Protein AF-A0A967N8N9-F1 (afdb_monomer_lite)

Structure (mmCIF, N/CA/C/O backbone):
data_AF-A0A967N8N9-F1
#
_entry.id   AF-A0A967N8N9-F1
#
loop_
_atom_site.group_PDB
_atom_site.id
_atom_site.type_symbol
_atom_site.label_atom_id
_atom_site.label_alt_id
_atom_site.label_comp_id
_atom_site.label_asym_id
_atom_site.label_entity_id
_atom_site.label_seq_id
_atom_site.pdbx_PDB_ins_code
_atom_site.Cartn_x
_atom_site.Cartn_y
_atom_site.Cartn_z
_atom_site.occupancy
_atom_site.B_iso_or_equiv
_atom_site.auth_seq_id
_atom_site.auth_comp_id
_atom_site.auth_asym_id
_atom_site.auth_atom_id
_atom_site.pdbx_PDB_model_num
ATOM 1 N N . MET A 1 1 ? -15.477 0.171 -4.257 1.00 80.44 1 MET A N 1
ATOM 2 C CA . MET A 1 1 ? -14.336 0.727 -3.498 1.00 80.44 1 MET A CA 1
ATOM 3 C C . MET A 1 1 ? -13.148 0.800 -4.436 1.00 80.44 1 MET A C 1
ATOM 5 O O . MET A 1 1 ? -12.942 -0.162 -5.164 1.00 80.44 1 MET A O 1
ATOM 9 N N . ARG A 1 2 ? -12.435 1.927 -4.494 1.00 89.94 2 ARG A N 1
ATOM 10 C CA . ARG A 1 2 ? -11.279 2.104 -5.388 1.00 89.94 2 ARG A CA 1
ATOM 11 C C . ARG A 1 2 ? -10.042 2.438 -4.560 1.00 89.94 2 ARG A C 1
ATOM 13 O O . ARG A 1 2 ? -10.151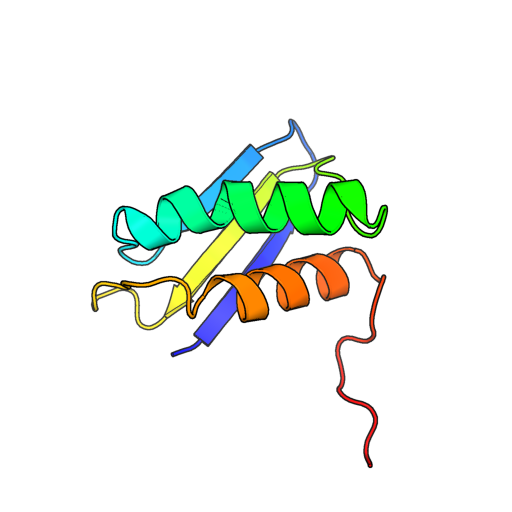 3.164 -3.574 1.00 89.94 2 ARG A O 1
ATOM 20 N N . VAL A 1 3 ? -8.907 1.878 -4.964 1.00 93.69 3 VAL A N 1
ATOM 21 C CA . VAL A 1 3 ? -7.590 2.130 -4.378 1.00 93.69 3 VAL A CA 1
ATOM 22 C C . VAL A 1 3 ? -6.729 2.756 -5.460 1.00 93.69 3 VAL A C 1
ATOM 24 O O . VAL A 1 3 ? -6.597 2.195 -6.544 1.00 93.69 3 VAL A O 1
ATOM 27 N N . GLU A 1 4 ? -6.170 3.920 -5.168 1.00 94.94 4 GLU A N 1
ATOM 28 C CA . GLU A 1 4 ? -5.236 4.613 -6.049 1.00 94.94 4 GLU A CA 1
ATOM 29 C C . GLU A 1 4 ? -3.909 4.749 -5.316 1.00 94.94 4 GLU A C 1
ATOM 31 O O . GLU A 1 4 ? -3.868 5.197 -4.169 1.00 94.94 4 GLU A O 1
ATOM 36 N N . VAL A 1 5 ? -2.828 4.337 -5.969 1.00 95.75 5 VAL A N 1
ATOM 37 C CA . VAL A 1 5 ? -1.475 4.411 -5.422 1.00 95.75 5 VAL A CA 1
ATOM 38 C C . VAL A 1 5 ? -0.680 5.389 -6.268 1.00 95.75 5 VAL A C 1
ATOM 40 O O . VAL A 1 5 ? -0.694 5.316 -7.494 1.00 95.75 5 VAL A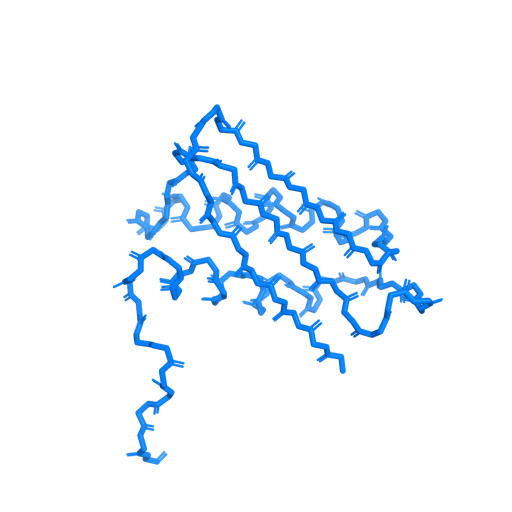 O 1
ATOM 43 N N . ASN A 1 6 ? -0.012 6.323 -5.602 1.00 95.44 6 ASN A N 1
ATOM 44 C CA . ASN A 1 6 ? 0.866 7.296 -6.229 1.00 95.44 6 ASN A CA 1
ATOM 45 C C . ASN A 1 6 ? 2.241 7.247 -5.564 1.00 95.44 6 ASN A C 1
ATOM 47 O O . ASN A 1 6 ? 2.330 7.245 -4.333 1.00 95.44 6 ASN A O 1
ATOM 51 N N . VAL A 1 7 ? 3.298 7.249 -6.375 1.00 94.81 7 VAL A N 1
ATOM 52 C CA . VAL A 1 7 ? 4.691 7.233 -5.919 1.00 94.81 7 VAL A CA 1
ATOM 53 C C . VAL A 1 7 ? 5.396 8.459 -6.478 1.00 94.81 7 VAL A C 1
ATOM 55 O O . VAL A 1 7 ? 5.383 8.706 -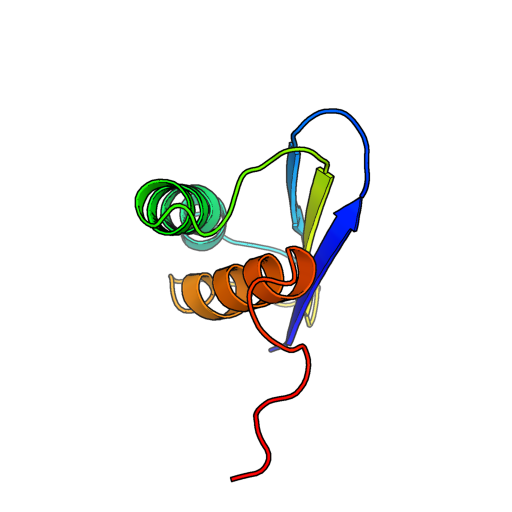7.678 1.00 94.81 7 VAL A O 1
ATOM 58 N N . THR A 1 8 ? 5.999 9.247 -5.594 1.00 95.56 8 THR A N 1
ATOM 59 C CA . THR A 1 8 ? 6.754 10.454 -5.957 1.00 95.56 8 THR A CA 1
ATOM 60 C C . THR A 1 8 ? 8.140 10.425 -5.323 1.00 95.56 8 THR A C 1
ATOM 62 O O . THR A 1 8 ? 8.376 9.712 -4.346 1.00 95.56 8 THR A O 1
ATOM 65 N N . SER A 1 9 ? 9.076 11.199 -5.869 1.00 94.56 9 SER A N 1
ATOM 66 C CA . SER A 1 9 ? 10.435 11.293 -5.336 1.00 94.56 9 SER A CA 1
ATOM 67 C C . SER A 1 9 ? 10.497 12.054 -3.999 1.00 94.56 9 SER A C 1
ATOM 69 O O . SER A 1 9 ? 9.613 12.841 -3.635 1.00 94.56 9 SER A O 1
ATOM 71 N N . GLY A 1 10 ? 11.567 11.819 -3.237 1.00 93.75 10 GLY A N 1
ATOM 72 C CA . GLY A 1 10 ? 11.838 12.488 -1.964 1.00 93.75 10 GLY A CA 1
ATOM 73 C C . GLY A 1 10 ? 12.123 11.507 -0.833 1.00 93.75 10 GLY A C 1
ATOM 74 O O . GLY A 1 10 ? 12.430 10.346 -1.074 1.00 93.75 10 GLY A O 1
ATOM 75 N N . LEU A 1 11 ? 12.030 11.983 0.412 1.00 95.50 11 LEU A N 1
ATOM 76 C CA . LEU A 1 11 ? 12.264 11.135 1.580 1.00 95.50 11 LEU A CA 1
ATOM 77 C C . LEU A 1 11 ? 11.227 10.000 1.657 1.00 95.50 11 LEU A C 1
ATOM 79 O O . LEU A 1 11 ? 10.039 10.278 1.457 1.00 95.50 11 LEU A O 1
ATOM 83 N N . PRO A 1 12 ? 11.648 8.764 1.990 1.00 95.81 12 PRO A N 1
ATOM 84 C CA . PRO A 1 12 ? 10.752 7.629 2.152 1.00 95.81 12 PRO A CA 1
ATOM 85 C C . PRO A 1 12 ? 9.594 7.925 3.106 1.00 95.81 12 PRO A C 1
ATOM 87 O O . PRO A 1 12 ? 9.799 8.231 4.281 1.00 95.81 12 PRO A O 1
ATOM 90 N N . SER A 1 13 ? 8.365 7.824 2.610 1.00 96.25 13 SER A N 1
ATOM 91 C CA . SER A 1 13 ? 7.165 7.931 3.439 1.00 96.25 13 SER A CA 1
ATOM 92 C C . SER A 1 13 ? 6.011 7.150 2.830 1.00 96.25 13 SER A C 1
ATOM 94 O O . SER A 1 13 ? 5.976 6.901 1.628 1.00 96.25 13 SER A O 1
ATOM 96 N N . PHE A 1 14 ? 5.062 6.739 3.666 1.00 96.00 14 PHE A N 1
ATOM 97 C CA . PHE A 1 14 ? 3.890 5.999 3.219 1.00 96.00 14 PHE A CA 1
ATOM 98 C C . PHE A 1 14 ? 2.663 6.457 3.995 1.00 96.00 14 PHE A C 1
ATOM 100 O O . PHE A 1 14 ? 2.585 6.272 5.217 1.00 96.00 14 PHE A O 1
ATOM 107 N N . THR A 1 15 ? 1.687 6.992 3.268 1.00 95.56 15 THR A N 1
ATOM 108 C CA . THR A 1 15 ? 0.466 7.573 3.829 1.00 95.56 15 THR A CA 1
ATOM 109 C C . THR A 1 15 ? -0.769 6.939 3.200 1.00 95.56 15 THR A C 1
ATOM 111 O O . THR A 1 15 ? -0.829 6.772 1.985 1.00 95.56 15 THR A O 1
ATOM 114 N N . VAL A 1 16 ? -1.774 6.631 4.024 1.00 94.94 16 VAL A N 1
ATOM 115 C CA . VAL A 1 16 ? -3.096 6.166 3.578 1.00 94.94 16 VAL A CA 1
ATOM 116 C C . VAL A 1 16 ? -4.139 7.227 3.926 1.00 94.94 16 VAL A C 1
ATOM 118 O O . VAL A 1 16 ? -4.229 7.643 5.083 1.00 94.94 16 VAL A O 1
ATOM 121 N N . VAL A 1 17 ? -4.924 7.659 2.939 1.00 93.88 17 VAL A N 1
ATOM 122 C CA . VAL A 1 17 ? -5.982 8.676 3.068 1.00 93.88 17 VAL A CA 1
ATOM 123 C C . VAL A 1 17 ? -7.339 8.126 2.605 1.00 93.88 17 VAL A C 1
ATOM 125 O O . VAL A 1 17 ? -7.393 7.113 1.912 1.00 93.88 17 VAL A O 1
ATOM 128 N N . GLY A 1 18 ? -8.442 8.767 3.014 1.00 92.94 18 GLY A N 1
ATOM 129 C CA . GLY A 1 18 ? -9.811 8.289 2.744 1.00 92.94 18 GLY A CA 1
ATOM 130 C C . GLY A 1 18 ? -10.432 7.487 3.895 1.00 92.94 18 GLY A C 1
ATOM 131 O O . GLY A 1 18 ? -10.990 6.417 3.677 1.00 92.94 18 GLY A O 1
ATOM 132 N N . LEU A 1 19 ? -10.284 7.993 5.128 1.00 91.69 19 LEU A N 1
ATOM 133 C CA . LEU A 1 19 ? -10.822 7.421 6.375 1.00 91.69 19 LEU A CA 1
ATOM 134 C C . LEU A 1 19 ? -10.461 5.937 6.642 1.00 91.69 19 LEU A C 1
ATOM 136 O O . LEU A 1 19 ? -11.350 5.112 6.869 1.00 91.69 19 LEU A O 1
ATOM 140 N N . PRO A 1 20 ? -9.162 5.564 6.670 1.00 91.06 20 PRO A N 1
ATOM 141 C CA . PRO A 1 20 ? -8.761 4.216 7.064 1.00 91.06 20 PRO A CA 1
ATOM 142 C C . PRO A 1 20 ? -8.893 4.008 8.583 1.00 91.06 20 PRO A C 1
ATOM 144 O O . PRO A 1 20 ? -8.380 4.806 9.383 1.00 91.06 20 PRO A O 1
ATOM 147 N N . ALA A 1 21 ? -9.523 2.901 8.976 1.00 91.50 21 ALA A N 1
ATOM 148 C CA . ALA A 1 21 ? -9.516 2.400 10.347 1.00 91.50 21 ALA A CA 1
ATOM 149 C C . ALA A 1 21 ? -8.167 1.749 10.710 1.00 91.50 21 ALA A C 1
ATOM 151 O O . ALA A 1 21 ? -7.290 1.579 9.858 1.00 91.50 21 ALA A O 1
ATOM 152 N N . GLY A 1 22 ? -7.993 1.374 11.984 1.00 88.12 22 GLY A N 1
ATOM 153 C CA . GLY A 1 22 ? -6.737 0.823 12.518 1.00 88.12 22 GLY A CA 1
ATOM 154 C C . GLY A 1 22 ? -6.187 -0.353 11.706 1.00 88.12 22 GLY A C 1
ATOM 155 O O . GLY A 1 22 ? -5.052 -0.293 11.240 1.00 88.12 22 GLY A O 1
ATOM 156 N N . ALA A 1 23 ? -7.027 -1.350 11.409 1.00 87.06 23 ALA A N 1
ATOM 157 C CA . ALA A 1 23 ? -6.629 -2.540 10.648 1.00 87.06 23 ALA A CA 1
ATOM 158 C C . ALA A 1 23 ? -6.062 -2.226 9.247 1.00 87.06 23 ALA A C 1
ATOM 160 O O . ALA A 1 23 ? -5.165 -2.926 8.770 1.00 87.06 23 ALA A O 1
ATOM 161 N N . VAL A 1 24 ? -6.557 -1.161 8.604 1.00 88.50 24 VAL A N 1
ATOM 162 C CA . VAL A 1 24 ? -6.085 -0.691 7.290 1.00 88.50 24 VAL A CA 1
ATOM 163 C C . VAL A 1 24 ? -4.760 0.057 7.422 1.00 88.50 24 VAL A C 1
ATOM 165 O O . VAL A 1 24 ? -3.878 -0.089 6.578 1.00 88.50 24 VAL A O 1
ATOM 168 N N . ARG A 1 25 ? -4.581 0.833 8.500 1.00 88.19 25 ARG A N 1
ATOM 169 C CA . ARG A 1 25 ? -3.306 1.510 8.794 1.00 88.19 25 ARG A CA 1
ATOM 170 C C . ARG A 1 25 ? -2.196 0.501 9.079 1.00 88.19 25 ARG A C 1
ATOM 172 O O . ARG A 1 25 ? -1.094 0.669 8.568 1.00 88.19 25 ARG A O 1
ATOM 179 N N . GLU A 1 26 ? -2.505 -0.561 9.816 1.00 90.00 26 GLU A N 1
ATOM 180 C CA . GLU A 1 26 ? -1.598 -1.694 10.052 1.00 90.00 26 GLU A CA 1
ATOM 181 C C . GLU A 1 26 ? -1.327 -2.502 8.774 1.00 90.00 26 GLU A C 1
ATOM 183 O O . GLU A 1 26 ? -0.239 -3.050 8.599 1.00 90.00 26 GLU A O 1
ATOM 188 N N . GLY A 1 27 ? -2.288 -2.531 7.842 1.00 90.56 27 GLY A N 1
ATOM 189 C CA . GLY A 1 27 ? -2.146 -3.175 6.533 1.00 90.56 27 GLY A CA 1
ATOM 190 C C . GLY A 1 27 ? -0.932 -2.696 5.747 1.00 90.56 27 GLY A C 1
ATOM 191 O O . GLY A 1 27 ? -0.269 -3.498 5.092 1.00 90.56 27 GLY A O 1
ATOM 192 N N . ARG A 1 28 ? -0.545 -1.424 5.909 1.00 90.88 28 ARG A N 1
ATOM 193 C CA . ARG A 1 28 ? 0.704 -0.884 5.355 1.00 90.88 28 ARG A CA 1
ATOM 194 C C . ARG A 1 28 ? 1.913 -1.748 5.706 1.00 90.88 28 ARG A C 1
ATOM 196 O O . ARG A 1 28 ? 2.725 -2.040 4.834 1.00 90.88 28 ARG A O 1
ATOM 203 N N . GLU A 1 29 ? 2.070 -2.108 6.976 1.00 93.38 29 GLU A N 1
ATOM 204 C CA . GLU A 1 29 ? 3.260 -2.826 7.439 1.00 93.38 29 GLU A CA 1
ATOM 205 C C . GLU A 1 29 ? 3.273 -4.254 6.907 1.00 93.38 29 GLU A C 1
ATOM 207 O O . GLU A 1 29 ? 4.317 -4.720 6.453 1.00 93.38 29 GLU A O 1
ATOM 212 N N . ARG A 1 30 ? 2.105 -4.905 6.839 1.00 94.94 30 ARG A N 1
ATOM 213 C CA . ARG A 1 30 ? 1.958 -6.231 6.220 1.00 94.94 30 ARG A CA 1
ATOM 214 C C . ARG A 1 30 ? 2.326 -6.208 4.740 1.00 94.94 30 ARG A C 1
ATOM 216 O O . ARG A 1 30 ? 3.096 -7.055 4.293 1.00 94.94 30 ARG A O 1
ATOM 223 N N . VAL A 1 31 ? 1.826 -5.221 3.995 1.00 95.88 31 VAL A N 1
ATOM 224 C CA . VAL A 1 31 ? 2.109 -5.074 2.561 1.00 95.88 31 VAL A CA 1
ATOM 225 C C . VAL A 1 31 ? 3.593 -4.803 2.320 1.00 95.88 31 VAL A C 1
ATOM 227 O O . VAL A 1 31 ? 4.219 -5.502 1.525 1.00 95.88 31 VAL A O 1
ATOM 230 N N . LEU A 1 32 ? 4.182 -3.830 3.023 1.00 94.69 32 LEU A N 1
ATOM 231 C CA . LEU A 1 32 ? 5.599 -3.497 2.852 1.00 94.69 32 LEU A CA 1
ATOM 232 C C . LEU A 1 32 ? 6.512 -4.665 3.242 1.00 94.69 32 LEU A C 1
ATOM 234 O O . LEU A 1 32 ? 7.471 -4.941 2.524 1.00 94.69 32 LEU A O 1
ATOM 238 N N . ALA A 1 33 ? 6.204 -5.377 4.330 1.00 95.62 33 ALA A N 1
ATOM 239 C CA . ALA A 1 33 ? 6.965 -6.552 4.743 1.00 95.62 33 ALA A CA 1
ATOM 240 C C . ALA A 1 33 ? 6.867 -7.682 3.708 1.00 95.62 33 ALA A C 1
ATOM 242 O O . ALA A 1 33 ? 7.888 -8.245 3.320 1.00 95.62 33 ALA A O 1
ATOM 243 N N . ALA A 1 34 ? 5.661 -7.990 3.221 1.00 96.25 34 ALA A N 1
ATOM 244 C CA . ALA A 1 34 ? 5.452 -9.041 2.229 1.00 96.25 34 ALA A CA 1
ATOM 245 C C . ALA A 1 34 ? 6.204 -8.750 0.921 1.00 96.25 34 ALA A C 1
ATOM 247 O O . ALA A 1 34 ? 6.956 -9.599 0.438 1.00 96.25 34 ALA A O 1
ATOM 248 N N . LEU A 1 35 ? 6.060 -7.537 0.377 1.00 95.62 35 LEU A N 1
ATOM 249 C CA . LEU A 1 35 ? 6.725 -7.160 -0.871 1.00 95.62 35 LEU A CA 1
ATOM 250 C C . LEU A 1 35 ? 8.245 -7.020 -0.709 1.00 95.62 35 LEU A C 1
ATOM 252 O O . LEU A 1 35 ? 8.992 -7.405 -1.610 1.00 95.62 35 LEU A O 1
ATOM 256 N N . GLY A 1 36 ? 8.708 -6.513 0.437 1.00 95.06 36 GLY A N 1
ATOM 257 C CA . GLY A 1 36 ? 10.130 -6.411 0.759 1.00 95.06 36 GLY A CA 1
ATOM 258 C C . GLY A 1 36 ? 10.799 -7.781 0.880 1.00 95.06 36 GLY A C 1
ATOM 259 O O . GLY A 1 36 ? 11.851 -8.006 0.283 1.00 95.06 36 GLY A O 1
ATOM 260 N N . ASN A 1 37 ? 10.158 -8.731 1.569 1.00 96.19 37 ASN A N 1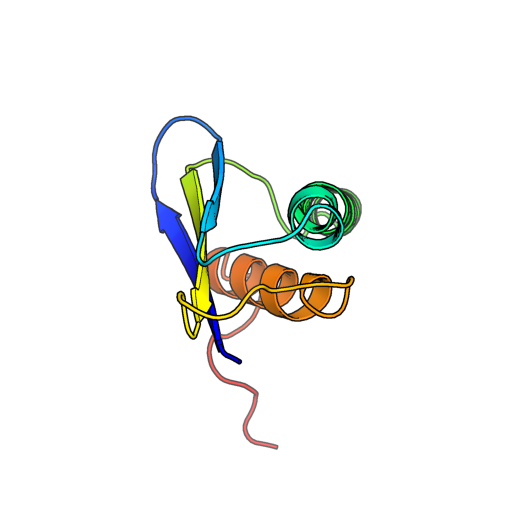
ATOM 261 C CA . ASN A 1 37 ? 10.645 -10.110 1.694 1.00 96.19 37 ASN A CA 1
ATOM 262 C C . ASN A 1 37 ? 10.697 -10.829 0.340 1.00 96.19 37 ASN A C 1
ATOM 264 O O . ASN A 1 37 ? 11.627 -11.592 0.079 1.00 96.19 37 ASN A O 1
ATOM 268 N N . ALA A 1 38 ? 9.731 -10.551 -0.538 1.00 94.75 38 ALA A N 1
ATOM 269 C CA . ALA A 1 38 ? 9.705 -11.067 -1.903 1.00 94.75 38 ALA A CA 1
ATOM 270 C C . ALA A 1 38 ? 10.686 -10.348 -2.850 1.00 94.75 38 ALA A C 1
ATOM 272 O O . ALA A 1 38 ? 10.825 -10.756 -4.001 1.00 94.75 38 ALA A O 1
ATOM 273 N N . LYS A 1 39 ? 11.375 -9.294 -2.384 1.00 93.94 39 LYS A N 1
ATOM 274 C CA . LYS A 1 39 ? 12.254 -8.427 -3.188 1.00 93.94 39 LYS A CA 1
ATOM 275 C C . LYS A 1 39 ? 11.540 -7.786 -4.387 1.00 93.94 39 LYS A C 1
ATOM 277 O O . LYS A 1 39 ? 12.176 -7.488 -5.392 1.00 93.94 39 LYS A O 1
ATOM 282 N N . LEU A 1 40 ? 10.230 -7.572 -4.273 1.00 93.88 40 LEU A N 1
ATOM 283 C CA . LEU A 1 40 ? 9.396 -7.012 -5.340 1.00 93.88 40 LEU A CA 1
ATOM 284 C C . LEU A 1 40 ? 9.199 -5.498 -5.216 1.00 93.88 40 LEU A C 1
ATOM 286 O O . LEU A 1 40 ? 8.847 -4.842 -6.189 1.00 93.88 40 LEU A O 1
ATOM 290 N N . PHE A 1 41 ? 9.391 -4.936 -4.021 1.00 93.75 41 PHE A N 1
ATOM 291 C CA . PHE A 1 41 ? 9.215 -3.508 -3.781 1.00 93.75 41 PHE A CA 1
ATOM 292 C C . PHE A 1 41 ? 10.165 -3.009 -2.696 1.00 93.75 41 PHE A C 1
ATOM 294 O O . PHE A 1 41 ? 10.414 -3.695 -1.701 1.00 93.75 41 PHE A O 1
ATOM 301 N N . ARG A 1 42 ? 10.636 -1.771 -2.853 1.00 92.12 42 ARG A N 1
ATOM 302 C CA . ARG A 1 42 ? 11.399 -1.039 -1.844 1.00 92.12 42 ARG A CA 1
ATOM 303 C C . ARG A 1 42 ? 10.874 0.390 -1.754 1.00 92.12 42 ARG A C 1
ATOM 305 O O . ARG A 1 42 ? 10.628 1.037 -2.766 1.00 92.12 42 ARG A O 1
ATOM 312 N N . LEU A 1 43 ? 10.699 0.885 -0.531 1.00 91.19 43 LEU A N 1
ATOM 313 C CA . LEU A 1 43 ? 10.208 2.240 -0.301 1.00 91.19 43 LEU A CA 1
ATOM 314 C C . LEU A 1 43 ? 11.350 3.257 -0.449 1.00 91.19 43 LEU A C 1
ATOM 316 O O . LEU A 1 43 ? 12.069 3.523 0.511 1.00 91.19 43 LEU A O 1
ATOM 320 N N . GLU A 1 44 ? 11.510 3.818 -1.646 1.00 91.00 44 GLU A N 1
ATOM 321 C CA . GLU A 1 44 ? 12.583 4.781 -1.970 1.00 91.00 44 GLU A CA 1
ATOM 322 C C . GLU A 1 44 ? 12.087 6.226 -2.152 1.00 91.00 44 GLU A C 1
ATOM 324 O O . GLU A 1 44 ? 12.872 7.134 -2.410 1.00 91.00 44 GLU A O 1
ATOM 329 N N . GLY A 1 45 ? 10.786 6.459 -1.973 1.00 93.56 45 GLY A N 1
ATOM 330 C CA . GLY A 1 45 ? 10.155 7.767 -2.123 1.00 93.56 45 GLY A CA 1
ATOM 331 C C . GLY A 1 45 ? 8.879 7.896 -1.300 1.00 93.56 45 GLY A C 1
ATOM 332 O O . GLY A 1 45 ? 8.649 7.152 -0.343 1.00 93.56 45 GLY A O 1
ATOM 333 N N . ARG A 1 46 ? 8.021 8.843 -1.675 1.00 96.56 46 ARG A N 1
ATOM 334 C CA . ARG A 1 46 ? 6.739 9.060 -1.002 1.00 96.56 46 ARG A CA 1
ATOM 335 C C . ARG A 1 46 ? 5.642 8.284 -1.700 1.00 96.56 46 ARG A C 1
ATOM 337 O O . ARG A 1 46 ? 5.315 8.568 -2.851 1.00 96.56 46 ARG A O 1
ATOM 344 N N . VAL A 1 47 ? 5.032 7.371 -0.965 1.00 96.69 47 VAL A N 1
ATOM 345 C CA . VAL A 1 47 ? 3.841 6.637 -1.371 1.00 96.69 47 VAL A CA 1
ATOM 346 C C . VAL A 1 47 ? 2.616 7.283 -0.740 1.00 96.69 47 VAL A C 1
ATOM 348 O O . VAL A 1 47 ? 2.549 7.474 0.476 1.00 96.69 47 VAL A O 1
ATOM 351 N N . THR A 1 48 ? 1.612 7.572 -1.560 1.00 96.62 48 THR A N 1
ATOM 352 C CA . THR A 1 48 ? 0.272 7.940 -1.095 1.00 96.62 48 THR A CA 1
ATOM 353 C C . THR A 1 48 ? -0.740 6.945 -1.634 1.00 96.62 48 THR A C 1
ATOM 355 O O . THR A 1 48 ? -0.828 6.740 -2.841 1.00 96.62 48 THR A O 1
ATOM 358 N N . VAL A 1 49 ? -1.509 6.346 -0.730 1.00 96.25 49 VAL A N 1
ATOM 359 C CA . VAL A 1 49 ? -2.626 5.455 -1.038 1.00 96.25 49 VAL A CA 1
ATOM 360 C C . VAL A 1 49 ? -3.921 6.197 -0.745 1.00 96.25 49 VAL A C 1
ATOM 362 O O . VAL A 1 49 ? -4.187 6.557 0.402 1.00 96.25 49 VAL A O 1
ATOM 365 N N . ASN A 1 50 ? -4.735 6.411 -1.770 1.00 95.38 50 ASN A N 1
ATOM 366 C CA . ASN A 1 50 ? -6.046 7.030 -1.650 1.00 95.38 50 ASN A CA 1
ATOM 367 C C . ASN A 1 50 ? -7.152 5.970 -1.722 1.00 95.38 50 ASN A C 1
ATOM 369 O O . ASN A 1 50 ? -7.181 5.149 -2.641 1.00 95.38 50 ASN A O 1
ATOM 373 N N . LEU A 1 51 ? -8.058 5.990 -0.744 1.00 94.06 51 LEU A N 1
ATOM 374 C CA . LEU A 1 51 ? -9.183 5.066 -0.634 1.00 94.06 51 LEU A CA 1
ATOM 375 C C . LEU A 1 51 ? -10.488 5.798 -0.947 1.00 94.06 51 LEU A C 1
ATOM 377 O O . LEU A 1 51 ? -10.892 6.708 -0.224 1.00 94.06 51 LEU A O 1
ATOM 381 N N . ALA A 1 52 ? -11.191 5.362 -1.990 1.00 92.81 52 ALA A N 1
ATOM 382 C CA . ALA A 1 52 ? -12.453 5.965 -2.408 1.00 92.81 52 ALA A CA 1
ATOM 383 C C . ALA A 1 52 ? -13.656 5.029 -2.173 1.00 92.81 52 ALA A C 1
ATOM 385 O O . ALA A 1 52 ? -13.557 3.809 -2.388 1.00 92.81 52 ALA A O 1
ATOM 386 N N . PRO A 1 53 ? -14.819 5.577 -1.773 1.00 91.81 53 PRO A N 1
ATOM 387 C CA . PRO A 1 53 ? -15.114 7.015 -1.617 1.00 91.81 53 PRO A CA 1
ATOM 388 C C . PRO A 1 53 ? -14.614 7.581 -0.267 1.00 91.81 53 PRO A C 1
ATOM 390 O O . PRO A 1 53 ? -14.652 6.878 0.732 1.00 91.81 53 PRO A O 1
ATOM 393 N N . ALA A 1 54 ? -14.074 8.800 -0.212 1.00 88.19 54 ALA A N 1
ATOM 394 C CA . ALA A 1 54 ? -13.289 9.269 0.947 1.00 88.19 54 ALA A CA 1
ATOM 395 C C . ALA A 1 54 ? -14.103 9.558 2.230 1.00 88.19 54 ALA A C 1
ATOM 397 O O . ALA A 1 54 ? -13.517 9.774 3.286 1.00 88.19 54 ALA A O 1
ATOM 398 N N . ASP A 1 55 ? -15.430 9.557 2.137 1.00 88.50 55 ASP A N 1
ATOM 399 C CA . ASP A 1 55 ? -16.418 9.832 3.187 1.00 88.50 55 ASP A CA 1
ATOM 400 C C . ASP A 1 55 ? -16.884 8.579 3.949 1.00 88.50 55 ASP A C 1
ATOM 402 O O . ASP A 1 55 ? -17.456 8.682 5.031 1.00 88.50 55 ASP A O 1
ATOM 406 N N . VAL A 1 56 ? -16.605 7.387 3.419 1.00 89.50 56 VAL A N 1
ATOM 407 C CA . VAL A 1 56 ? -16.972 6.113 4.055 1.00 89.50 56 VAL A CA 1
ATOM 408 C C . VAL A 1 56 ? -15.747 5.507 4.752 1.00 89.50 56 VAL A C 1
ATOM 410 O O . VAL A 1 56 ? -14.722 5.349 4.086 1.00 89.50 56 VAL A O 1
ATOM 4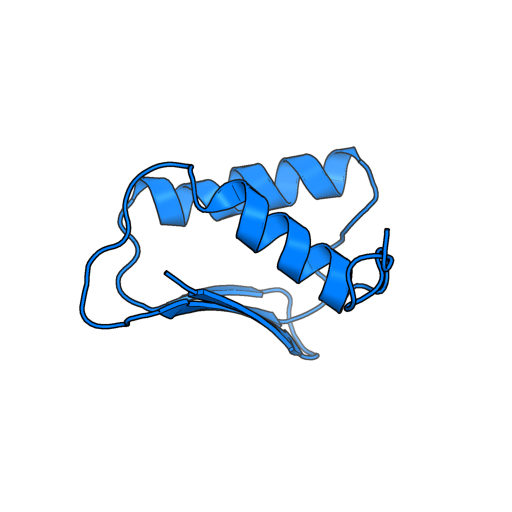13 N N . PRO A 1 57 ? -15.815 5.099 6.032 1.00 87.38 57 PRO A N 1
ATOM 414 C CA . PRO A 1 57 ? -14.715 4.407 6.707 1.00 87.38 57 PRO A CA 1
ATOM 415 C C . PRO A 1 57 ? -14.311 3.096 6.017 1.00 87.38 57 PRO A C 1
ATOM 417 O O . PRO A 1 57 ? -15.159 2.373 5.493 1.00 87.38 57 PRO A O 1
ATOM 420 N N . LYS A 1 58 ? -13.007 2.789 5.993 1.00 89.81 58 LYS A N 1
ATOM 421 C CA . LYS A 1 58 ? -12.468 1.527 5.447 1.00 89.81 58 LYS A CA 1
ATOM 422 C C . LYS A 1 58 ? -11.936 0.661 6.574 1.00 89.81 58 LYS A C 1
ATOM 424 O O . LYS A 1 58 ? -11.072 1.111 7.327 1.00 89.81 58 LYS A O 1
ATOM 429 N N . GLU A 1 59 ? -12.397 -0.583 6.635 1.00 88.88 59 GLU A N 1
ATOM 430 C CA . GLU A 1 59 ? -12.043 -1.548 7.677 1.00 88.88 59 GLU A CA 1
ATOM 431 C C . GLU A 1 59 ? -11.571 -2.886 7.093 1.00 88.88 59 GLU A C 1
ATOM 433 O O . GLU A 1 59 ? -11.817 -3.202 5.928 1.00 88.88 59 GLU A O 1
ATOM 438 N N . GLY A 1 60 ? -10.897 -3.680 7.930 1.00 84.94 60 GLY A N 1
ATOM 439 C CA . GLY A 1 60 ? -10.404 -5.013 7.582 1.00 84.94 60 GLY A CA 1
ATOM 440 C C . GLY A 1 60 ? -9.107 -5.030 6.764 1.00 84.94 60 GLY A C 1
ATOM 441 O O . GLY A 1 60 ? -8.513 -3.999 6.459 1.00 84.94 60 GLY A O 1
ATOM 442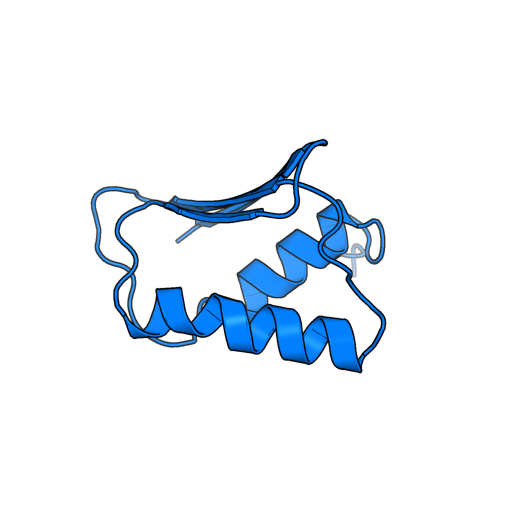 N N . SER A 1 61 ? -8.659 -6.239 6.420 1.00 84.31 61 SER A N 1
ATOM 443 C CA . SER A 1 61 ? -7.419 -6.511 5.670 1.00 84.31 61 SER A CA 1
ATOM 444 C C . SER A 1 61 ? -7.631 -6.695 4.165 1.00 84.31 61 SER A C 1
ATOM 446 O O . SER A 1 61 ? -6.673 -6.887 3.422 1.00 84.31 61 SER A O 1
ATOM 448 N N . ALA A 1 62 ? -8.874 -6.602 3.680 1.00 87.75 62 ALA A N 1
ATOM 449 C CA . ALA A 1 62 ? -9.204 -6.759 2.259 1.00 87.75 62 ALA A CA 1
ATOM 450 C C . ALA A 1 62 ? -8.522 -5.711 1.352 1.00 87.75 62 ALA A C 1
ATOM 452 O O . ALA A 1 62 ? -8.487 -5.864 0.133 1.00 87.75 62 ALA A O 1
ATOM 453 N N . LEU A 1 63 ? -7.972 -4.651 1.949 1.00 92.19 63 LEU A N 1
ATOM 454 C CA . LEU A 1 63 ? -7.209 -3.613 1.271 1.00 92.19 63 LEU A CA 1
ATOM 455 C C . LEU A 1 63 ? -5.735 -3.944 1.045 1.00 92.19 63 LEU A C 1
ATOM 457 O O . LEU A 1 63 ? -5.106 -3.287 0.221 1.00 92.19 63 LEU A O 1
ATOM 461 N N . ASP A 1 64 ? -5.192 -4.958 1.715 1.00 94.00 64 ASP A N 1
ATOM 462 C CA . ASP A 1 64 ? -3.766 -5.273 1.629 1.00 94.00 64 ASP A CA 1
ATOM 463 C C . ASP A 1 64 ? -3.385 -5.669 0.188 1.00 94.00 64 ASP A C 1
ATOM 465 O O . ASP A 1 64 ? -2.430 -5.136 -0.378 1.00 94.00 64 ASP A O 1
ATOM 469 N N . LEU A 1 65 ? -4.186 -6.529 -0.454 1.00 94.12 65 LEU A N 1
ATOM 470 C CA . LEU A 1 65 ? -3.963 -6.961 -1.838 1.00 94.12 65 LEU A CA 1
ATOM 471 C C . LEU A 1 65 ? -4.026 -5.809 -2.863 1.00 94.12 65 LEU A C 1
ATOM 473 O O . LEU A 1 65 ? -3.052 -5.636 -3.595 1.00 94.12 65 LEU A O 1
ATOM 477 N N . PRO A 1 66 ? -5.106 -5.005 -2.960 1.00 94.00 66 PRO A N 1
ATOM 478 C CA . PRO A 1 66 ? -5.160 -3.930 -3.952 1.00 94.00 66 PRO A CA 1
ATOM 479 C C . PRO A 1 66 ? -4.095 -2.848 -3.720 1.00 94.00 66 PRO A C 1
ATOM 481 O O . PRO A 1 66 ? -3.605 -2.268 -4.688 1.00 94.00 66 PRO A O 1
ATOM 484 N N . ILE A 1 67 ? -3.682 -2.603 -2.470 1.00 95.06 67 ILE A N 1
ATOM 485 C CA . ILE A 1 67 ? -2.545 -1.720 -2.172 1.00 95.06 67 ILE A CA 1
ATOM 486 C C . ILE A 1 67 ? -1.244 -2.327 -2.706 1.00 95.06 67 ILE A C 1
ATOM 488 O O . ILE A 1 67 ? -0.484 -1.631 -3.378 1.00 95.06 67 ILE A O 1
ATOM 492 N N . ALA A 1 68 ? -0.995 -3.614 -2.446 1.00 95.56 68 ALA A N 1
ATOM 493 C CA . ALA A 1 68 ? 0.197 -4.307 -2.925 1.00 95.56 68 ALA A CA 1
ATOM 494 C C . ALA A 1 68 ? 0.295 -4.287 -4.457 1.00 95.56 68 ALA A C 1
ATOM 496 O O . ALA A 1 68 ? 1.339 -3.941 -5.002 1.00 95.56 68 ALA A O 1
ATOM 497 N N . VAL A 1 69 ? -0.808 -4.579 -5.150 1.00 95.06 69 VAL A N 1
ATOM 498 C CA . VAL A 1 69 ? -0.882 -4.514 -6.617 1.00 95.06 69 VAL A CA 1
ATOM 499 C C . VAL A 1 69 ? -0.572 -3.102 -7.115 1.00 95.06 69 VAL A C 1
ATOM 501 O O . VAL A 1 69 ? 0.261 -2.944 -8.002 1.00 95.06 69 VAL A O 1
ATOM 504 N N . GLY A 1 70 ? -1.172 -2.068 -6.517 1.00 94.75 70 GLY A N 1
ATOM 505 C CA . GLY A 1 70 ? -0.902 -0.682 -6.904 1.00 94.75 70 GLY A CA 1
ATOM 506 C C . GLY A 1 70 ? 0.568 -0.282 -6.734 1.00 94.75 70 GLY A C 1
ATOM 507 O O . GLY A 1 70 ? 1.123 0.383 -7.603 1.00 94.75 70 GLY A O 1
ATOM 508 N N . LEU A 1 71 ? 1.228 -0.740 -5.665 1.00 95.31 71 LEU A N 1
ATOM 509 C CA . LEU A 1 71 ? 2.666 -0.526 -5.463 1.00 95.31 71 LEU A CA 1
ATOM 510 C C . LEU A 1 71 ? 3.514 -1.210 -6.536 1.00 95.31 71 LEU A C 1
ATOM 512 O O . LEU A 1 71 ? 4.454 -0.601 -7.036 1.00 95.31 71 LEU A O 1
ATOM 516 N N . LEU A 1 72 ? 3.184 -2.454 -6.892 1.00 95.00 72 LEU A N 1
ATOM 517 C CA . LEU A 1 72 ? 3.913 -3.211 -7.910 1.00 95.00 72 LEU A CA 1
ATOM 518 C C . LEU A 1 72 ? 3.761 -2.599 -9.302 1.00 95.00 72 LEU A C 1
ATOM 520 O O . LEU A 1 72 ? 4.740 -2.541 -10.039 1.00 95.00 72 LEU A O 1
ATOM 524 N N . VAL A 1 73 ? 2.571 -2.093 -9.639 1.00 94.06 73 VAL A N 1
ATOM 525 C CA . VAL A 1 73 ? 2.351 -1.339 -10.882 1.00 94.06 73 VAL A CA 1
ATOM 526 C C . VAL A 1 73 ? 3.198 -0.065 -10.892 1.00 94.06 73 VAL A C 1
ATOM 528 O O . VAL A 1 73 ? 3.868 0.217 -11.879 1.00 94.06 73 VAL A O 1
ATOM 531 N N . CYS A 1 74 ? 3.213 0.701 -9.794 1.00 92.50 74 CYS A N 1
ATOM 532 C CA . CYS A 1 74 ? 4.033 1.914 -9.701 1.00 92.50 74 CYS A CA 1
ATOM 533 C C . CYS A 1 74 ? 5.542 1.638 -9.722 1.00 92.50 74 CYS A C 1
ATOM 535 O O . CYS A 1 74 ? 6.306 2.511 -10.118 1.00 92.50 74 CYS A O 1
ATOM 537 N N . ALA A 1 75 ? 5.967 0.456 -9.275 1.00 90.69 75 ALA A N 1
ATOM 538 C CA . ALA A 1 75 ? 7.352 0.002 -9.338 1.00 90.69 75 ALA A CA 1
ATOM 539 C C . ALA A 1 75 ? 7.704 -0.682 -10.670 1.00 90.69 75 ALA A C 1
ATOM 541 O O . ALA A 1 75 ? 8.791 -1.241 -10.782 1.00 90.69 75 ALA A O 1
ATOM 542 N N . GLU A 1 76 ? 6.785 -0.686 -11.644 1.00 89.69 76 GLU A N 1
ATOM 543 C CA . GLU A 1 76 ? 6.938 -1.340 -12.952 1.00 89.69 76 GLU A CA 1
ATOM 544 C C . GLU A 1 76 ? 7.235 -2.851 -12.863 1.00 89.69 76 GLU A C 1
ATOM 546 O O . GLU A 1 76 ? 7.674 -3.476 -13.826 1.00 89.69 76 GLU A O 1
ATOM 551 N N . ALA A 1 77 ? 6.955 -3.469 -11.712 1.00 89.00 77 ALA A N 1
ATOM 552 C CA . ALA A 1 77 ? 7.153 -4.898 -11.486 1.00 89.00 77 ALA A CA 1
ATOM 553 C C . ALA A 1 77 ? 6.068 -5.747 -12.168 1.00 89.00 77 ALA A C 1
ATOM 555 O O . ALA A 1 77 ? 6.286 -6.926 -12.445 1.00 89.00 77 ALA A O 1
ATOM 556 N N . ILE A 1 78 ? 4.897 -5.153 -12.424 1.00 89.81 78 ILE A N 1
ATOM 557 C CA . ILE A 1 78 ? 3.802 -5.753 -13.191 1.00 89.81 78 ILE A CA 1
ATOM 558 C C . ILE A 1 78 ? 3.180 -4.714 -14.139 1.00 89.81 78 ILE A C 1
ATOM 560 O O . ILE A 1 78 ? 3.190 -3.521 -13.820 1.00 89.81 78 ILE A O 1
ATOM 564 N N . PRO A 1 79 ? 2.607 -5.139 -15.281 1.00 86.25 79 PRO A N 1
ATOM 565 C CA . PRO A 1 79 ? 1.929 -4.232 -16.199 1.00 86.25 79 PRO A CA 1
ATOM 566 C C . PRO A 1 79 ? 0.721 -3.549 -15.547 1.00 86.25 79 PRO A C 1
ATOM 568 O O . PRO A 1 79 ? 0.032 -4.125 -14.704 1.00 86.25 79 PRO A O 1
ATOM 571 N N . ARG A 1 80 ? 0.440 -2.311 -15.969 1.00 78.44 80 ARG A N 1
ATOM 572 C CA . ARG A 1 80 ? -0.733 -1.542 -15.518 1.00 78.44 80 ARG A CA 1
ATOM 573 C C . ARG A 1 80 ? -2.053 -2.110 -16.048 1.00 78.44 80 ARG A C 1
ATOM 575 O O . ARG A 1 80 ? -3.101 -1.894 -15.442 1.00 78.44 80 ARG A O 1
ATOM 582 N N . GLU A 1 81 ? -1.990 -2.813 -17.168 1.00 74.12 81 GLU A N 1
ATOM 583 C CA . GLU A 1 81 ? -3.111 -3.503 -17.792 1.00 74.12 81 GLU A CA 1
ATOM 584 C C . GLU A 1 81 ? -3.056 -4.978 -17.392 1.00 74.12 81 GLU A C 1
ATOM 586 O O . GLU A 1 81 ? -1.991 -5.597 -17.418 1.00 74.12 81 GLU A O 1
ATOM 591 N N . ALA A 1 82 ? -4.194 -5.549 -16.991 1.00 56.56 82 ALA A N 1
ATOM 592 C CA . ALA A 1 82 ? -4.285 -7.000 -16.895 1.00 56.56 82 ALA A CA 1
ATOM 593 C C . ALA A 1 82 ? -4.020 -7.577 -18.297 1.00 56.56 82 ALA A C 1
ATOM 595 O O . ALA A 1 82 ? -4.511 -6.990 -19.264 1.00 56.56 82 ALA A O 1
ATOM 596 N N . PRO A 1 83 ? -3.261 -8.681 -18.441 1.00 46.47 83 PRO A N 1
ATOM 597 C CA . PRO A 1 83 ? -3.172 -9.347 -19.731 1.00 46.47 83 PRO A CA 1
ATOM 598 C C . PRO A 1 83 ? -4.596 -9.646 -20.206 1.00 46.47 83 PRO A C 1
ATOM 600 O O . PRO A 1 83 ? -5.383 -10.224 -19.458 1.00 46.47 83 PRO A O 1
ATOM 603 N N . GLU A 1 84 ? -4.941 -9.186 -21.408 1.00 39.69 84 GLU A N 1
ATOM 604 C CA . GLU A 1 84 ? -6.202 -9.548 -22.047 1.00 39.69 84 GLU A CA 1
ATOM 605 C C . GLU A 1 84 ? -6.200 -11.072 -22.242 1.00 39.69 84 GLU A C 1
ATOM 607 O O . GLU A 1 84 ? -5.431 -11.602 -23.047 1.00 39.69 84 GLU A O 1
ATOM 612 N N . GLY A 1 85 ? -6.998 -11.781 -21.442 1.00 38.97 85 GLY A N 1
ATOM 613 C CA . GLY A 1 85 ? -7.086 -13.241 -21.440 1.00 38.97 85 GLY A CA 1
ATOM 614 C C . GLY A 1 85 ? -8.220 -13.746 -20.569 1.00 38.97 85 GLY A C 1
ATOM 615 O O . GLY A 1 85 ? -8.222 -13.412 -19.364 1.00 38.97 85 GLY A O 1
#

pLDDT: mean 90.0, std 10.82, range [38.97, 96.69]

Foldseek 3Di:
DDKAKDWDADDFDEEEAQAEDPQVVVLVVVLQVVCVVVVQDDRRTYMYIYDPPSPDHDDDNPVSVVNNVNRNCNVVVDPPDDPPD

Secondary structure (DSSP, 8-state):
-EEEEEEESSS-EEEEESSB-HHHHHHHHHHHHHHHHTTS----SEEEEEEESTTS-B-SSTTHHHHHHHHHHHTTSS-SSPP--

Radius of gyration: 12.62 Å; chains: 1; bounding box: 30×26×35 Å

Sequence (85 aa):
MRVEVNVTSGLPSFTVVGLPAGAVREGRERVLAALGNAKLFRLEGRVTVNLAPADVPKEGSALDLPIAVGLLVCAEAIPREAPEG